Protein AF-A0A6I0F8I1-F1 (afdb_monomer_lite)

Organism: NCBI:txid1482732

pLDDT: mean 73.01, std 13.8, range [41.0, 90.94]

Radius of gyration: 25.75 Å; chains: 1; bounding box: 67×42×66 Å

Sequence (94 aa):
MNKGDTVVKFKYGKLLVVTVMIFVVWMIYKASLDEYIYEDASVFFDDGIAIIQIDGLYGCIDINGEILLAPQFEDIHYASKNYIQIKKMDIMGL

Foldseek 3Di:
DDPPPDPPPDPPVVVVVVVVVVVVVVVVVVVVPPPVQFPDKDDQDPVQKIWGDGPQFIFIAGVVRHTPGPRDANDWDDDDDPDIDTDDPDPPDD

Structure (mmCIF, N/CA/C/O backbone):
data_AF-A0A6I0F8I1-F1
#
_entry.id   AF-A0A6I0F8I1-F1
#
loop_
_atom_site.group_PDB
_atom_site.id
_atom_site.type_symbol
_atom_site.label_atom_id
_atom_site.label_alt_id
_atom_site.label_comp_id
_atom_site.label_asym_id
_atom_site.label_entity_id
_atom_site.label_seq_id
_atom_site.pdbx_PDB_ins_code
_atom_site.Cartn_x
_atom_site.Cartn_y
_atom_site.Cartn_z
_atom_site.occupancy
_atom_site.B_iso_or_equiv
_atom_site.auth_seq_id
_atom_site.auth_comp_id
_atom_site.auth_asym_id
_atom_site.auth_atom_id
_atom_site.pdbx_PDB_model_num
ATOM 1 N N . MET A 1 1 ? -55.533 -5.869 46.870 1.00 49.66 1 MET A N 1
ATOM 2 C CA . MET A 1 1 ? -54.168 -6.324 46.529 1.00 49.66 1 MET A CA 1
ATOM 3 C C . MET A 1 1 ? -54.156 -6.712 45.061 1.00 49.66 1 MET A C 1
ATOM 5 O O . MET A 1 1 ? -54.878 -7.629 44.707 1.00 49.66 1 MET A O 1
ATOM 9 N N . ASN A 1 2 ? -53.396 -6.018 44.212 1.00 41.00 2 ASN A N 1
ATOM 10 C CA . ASN A 1 2 ? -53.046 -6.531 42.887 1.00 41.00 2 ASN A CA 1
ATOM 11 C C . ASN A 1 2 ? -51.626 -6.053 42.560 1.00 41.00 2 ASN A C 1
ATOM 13 O O . ASN A 1 2 ? -51.404 -4.874 42.293 1.00 41.00 2 ASN A O 1
ATOM 17 N N . LYS A 1 3 ? -50.657 -6.959 42.723 1.00 52.00 3 LYS A N 1
ATOM 18 C CA . LYS A 1 3 ? -49.243 -6.745 42.400 1.00 52.00 3 LYS A CA 1
ATOM 19 C C . LYS A 1 3 ? -49.089 -6.839 40.883 1.00 52.00 3 LYS A C 1
ATOM 21 O O . LYS A 1 3 ? -48.850 -7.914 40.345 1.00 52.00 3 LYS A O 1
ATOM 26 N N . GLY A 1 4 ? -49.269 -5.713 40.201 1.00 52.53 4 GLY A N 1
ATOM 27 C CA . GLY A 1 4 ? -48.920 -5.539 38.789 1.00 52.53 4 GLY A CA 1
ATOM 28 C C . GLY A 1 4 ? -47.431 -5.244 38.623 1.00 52.53 4 GLY A C 1
ATOM 29 O O . GLY A 1 4 ? -47.062 -4.225 38.046 1.00 52.53 4 GLY A O 1
ATOM 30 N N . ASP A 1 5 ? -46.575 -6.106 39.171 1.00 61.59 5 ASP A N 1
ATOM 31 C CA . ASP A 1 5 ? -45.125 -6.026 39.009 1.00 61.59 5 ASP A CA 1
ATOM 32 C C . ASP A 1 5 ? -44.725 -6.629 37.655 1.00 61.59 5 ASP A C 1
ATOM 34 O O . ASP A 1 5 ? -44.171 -7.720 37.591 1.00 61.59 5 ASP A O 1
ATOM 38 N N . THR A 1 6 ? -44.985 -5.942 36.543 1.00 53.56 6 THR A N 1
ATOM 39 C CA . THR A 1 6 ? -44.336 -6.286 35.263 1.00 53.56 6 THR A CA 1
ATOM 40 C C . THR A 1 6 ? -43.906 -5.032 34.528 1.00 53.56 6 THR A C 1
ATOM 42 O O . THR A 1 6 ? -44.309 -4.740 33.404 1.00 53.56 6 THR A O 1
ATOM 45 N N . VAL A 1 7 ? -43.024 -4.281 35.179 1.00 55.09 7 VAL A N 1
ATOM 46 C CA . VAL A 1 7 ? -42.191 -3.287 34.515 1.00 55.09 7 VAL A CA 1
ATOM 47 C C . VAL A 1 7 ? -41.071 -4.043 33.792 1.00 55.09 7 VAL A C 1
ATOM 49 O O . VAL A 1 7 ? -39.937 -4.099 34.259 1.00 55.09 7 VAL A O 1
ATOM 52 N N . VAL A 1 8 ? -41.369 -4.644 32.636 1.00 59.69 8 VAL A N 1
ATOM 53 C CA . VAL A 1 8 ? -40.331 -5.111 31.701 1.00 59.69 8 VAL A CA 1
ATOM 54 C C . VAL A 1 8 ? -39.743 -3.870 31.014 1.00 59.69 8 VAL A C 1
ATOM 56 O O . VAL A 1 8 ? -39.986 -3.592 29.844 1.00 59.69 8 VAL A O 1
ATOM 59 N N . LYS A 1 9 ? -39.014 -3.036 31.767 1.00 54.53 9 LYS A N 1
ATOM 60 C CA . LYS A 1 9 ? -38.324 -1.857 31.224 1.00 54.53 9 LYS A CA 1
ATOM 61 C C . LYS A 1 9 ? -37.018 -2.300 30.570 1.00 54.53 9 LYS A C 1
ATOM 63 O O . LYS A 1 9 ? -35.996 -2.453 31.228 1.00 54.53 9 LYS A O 1
ATOM 68 N N . PHE A 1 10 ? -37.107 -2.528 29.260 1.00 57.47 10 PHE A N 1
ATOM 69 C CA . PHE A 1 10 ? -36.053 -2.395 28.250 1.00 57.47 10 PHE A CA 1
ATOM 70 C C . PHE A 1 1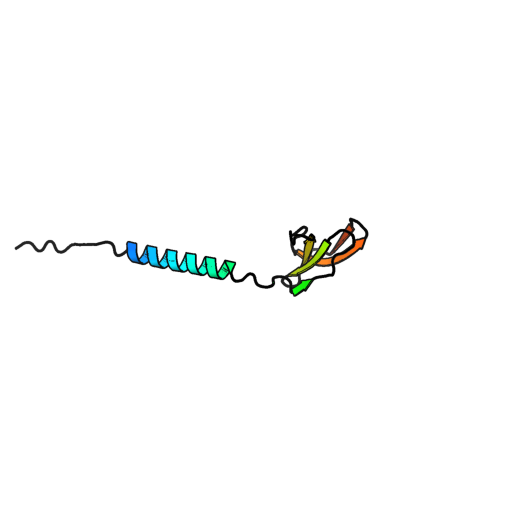0 ? -34.607 -2.569 28.746 1.00 57.47 10 PHE A C 1
ATOM 72 O O . PHE A 1 10 ? -33.853 -1.610 28.907 1.00 57.47 10 PHE A O 1
ATOM 79 N N . LYS A 1 11 ? -34.181 -3.829 28.874 1.00 59.59 11 LYS A N 1
ATOM 80 C CA . LYS A 1 11 ? -32.761 -4.199 29.014 1.00 59.59 11 LYS A CA 1
ATOM 81 C C . LYS A 1 11 ? -32.018 -4.241 27.660 1.00 59.59 11 LYS A C 1
ATOM 83 O O . LYS A 1 11 ? -30.830 -4.532 27.630 1.00 59.59 11 LYS A O 1
ATOM 88 N N . TYR A 1 12 ? -32.698 -3.916 26.553 1.00 58.28 12 TYR A N 1
ATOM 89 C CA . TYR A 1 12 ? -32.136 -3.907 25.193 1.00 58.28 12 TYR A CA 1
ATOM 90 C C . TYR A 1 12 ? -31.433 -2.589 24.825 1.00 58.28 12 TYR A C 1
ATOM 92 O O . TYR A 1 12 ? -30.453 -2.611 24.091 1.00 58.28 12 TYR A O 1
ATOM 100 N N . GLY A 1 13 ? -31.861 -1.447 25.381 1.00 61.44 13 GLY A N 1
ATOM 101 C CA . GLY A 1 13 ? -31.276 -0.137 25.052 1.00 61.44 13 GLY A CA 1
ATOM 102 C C . GLY A 1 13 ? -29.831 0.029 25.534 1.00 61.44 13 GLY A C 1
ATOM 103 O O . GLY 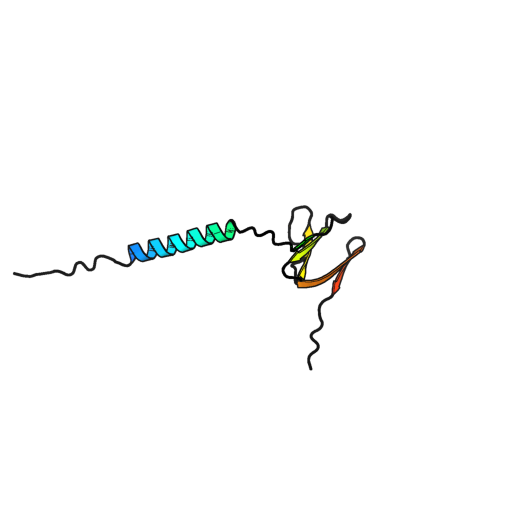A 1 13 ? -28.985 0.513 24.794 1.00 61.44 13 GLY A O 1
ATOM 104 N N . LYS A 1 14 ? -29.508 -0.442 26.748 1.00 68.75 14 LYS A N 1
ATOM 105 C CA . LYS A 1 14 ? -28.128 -0.405 27.270 1.00 68.75 14 LYS A CA 1
ATOM 106 C C . LYS A 1 14 ? -27.184 -1.332 26.499 1.00 68.75 14 LYS A C 1
ATOM 108 O O . LYS A 1 14 ? -26.046 -0.957 26.257 1.00 68.75 14 LYS A O 1
ATOM 113 N N . LEU A 1 15 ? -27.655 -2.513 26.096 1.00 75.12 15 LEU A N 1
ATOM 114 C CA . LEU A 1 15 ? -26.851 -3.470 25.330 1.00 75.12 15 LEU A CA 1
ATOM 115 C C . LEU A 1 15 ? -26.562 -2.955 23.910 1.00 75.12 15 LEU A C 1
ATOM 117 O O . LEU A 1 15 ? -25.449 -3.100 23.410 1.00 75.12 15 LEU A O 1
ATOM 121 N N . LEU A 1 16 ? -27.540 -2.296 23.287 1.00 79.50 16 LEU A N 1
ATOM 122 C CA . LEU A 1 16 ? -27.391 -1.704 21.958 1.00 79.50 16 LEU A CA 1
ATOM 123 C C . LEU A 1 16 ? -26.394 -0.533 21.970 1.00 79.50 16 LEU A C 1
ATOM 125 O O . LEU A 1 16 ? -25.529 -0.453 21.109 1.00 79.50 16 LEU A O 1
ATOM 129 N N . VAL A 1 17 ? -26.421 0.317 23.001 1.00 80.69 17 VAL A N 1
ATOM 130 C CA . VAL A 1 17 ? -25.433 1.403 23.149 1.00 80.69 17 VAL A CA 1
ATOM 131 C C . VAL A 1 17 ? -24.017 0.856 23.343 1.00 80.69 17 VAL A C 1
ATOM 133 O O . VAL A 1 17 ? -23.085 1.349 22.716 1.00 80.69 17 VAL A O 1
ATOM 136 N N . VAL A 1 18 ? -23.848 -0.187 24.162 1.00 84.06 18 VAL A N 1
ATOM 137 C CA . VAL A 1 18 ? -22.530 -0.800 24.397 1.00 84.06 18 VAL A CA 1
ATOM 138 C C . VAL A 1 18 ? -21.983 -1.456 23.127 1.00 84.06 18 VAL A C 1
ATOM 140 O O . VAL A 1 18 ? -20.813 -1.278 22.809 1.00 84.06 18 VAL A O 1
ATOM 143 N N . THR A 1 19 ? -22.816 -2.168 22.366 1.00 88.69 19 THR A N 1
ATOM 144 C CA . THR A 1 19 ? -22.389 -2.799 21.102 1.00 88.69 19 THR A CA 1
ATOM 145 C C . THR A 1 19 ? -22.017 -1.770 20.036 1.00 88.69 19 THR A C 1
ATOM 147 O O . THR A 1 19 ? -20.993 -1.928 19.376 1.00 88.69 19 THR A O 1
ATOM 150 N N . VAL A 1 20 ? -22.772 -0.673 19.926 1.00 87.56 20 VAL A N 1
ATOM 151 C CA . VAL A 1 20 ? -22.430 0.447 19.036 1.00 87.56 20 VAL A CA 1
ATOM 152 C C . VAL A 1 20 ? -21.138 1.133 19.484 1.00 87.56 20 VAL A C 1
ATOM 154 O O . VAL A 1 20 ? -20.292 1.421 18.647 1.00 87.56 20 VAL A O 1
ATOM 157 N N . MET A 1 21 ? -20.930 1.344 20.788 1.00 87.81 21 MET A N 1
ATOM 158 C CA . MET A 1 21 ? -19.684 1.924 21.306 1.00 87.81 21 MET A CA 1
ATOM 159 C C . MET A 1 21 ? -18.471 1.039 21.014 1.00 87.81 21 MET A C 1
ATOM 161 O O . MET A 1 21 ? -17.452 1.555 20.571 1.00 87.81 21 MET A O 1
ATOM 165 N N . ILE A 1 22 ? -18.583 -0.281 21.195 1.00 90.38 22 ILE A N 1
ATOM 166 C CA . ILE A 1 22 ? -17.511 -1.226 20.845 1.00 90.38 22 ILE A CA 1
ATOM 167 C C . ILE A 1 22 ? -17.207 -1.154 19.346 1.00 90.38 22 ILE A C 1
ATOM 169 O O . ILE A 1 22 ? -16.042 -1.115 18.967 1.00 90.38 22 ILE A O 1
ATOM 173 N N . PHE A 1 23 ? -18.235 -1.084 18.499 1.00 90.94 23 PHE A N 1
ATOM 174 C CA . PHE A 1 23 ? -18.063 -0.979 17.051 1.00 90.94 23 PHE A CA 1
ATOM 175 C C . PHE A 1 23 ? -17.404 0.341 16.628 1.00 90.94 23 PHE A C 1
ATOM 177 O O . PHE A 1 23 ? -16.495 0.338 15.805 1.00 90.94 23 PHE A O 1
ATOM 184 N N . VAL A 1 24 ? -17.811 1.465 17.225 1.00 89.12 24 VAL A N 1
ATOM 185 C CA . VAL A 1 24 ? -17.214 2.787 16.971 1.00 89.12 24 VAL A CA 1
ATOM 186 C C . VAL A 1 24 ? -15.758 2.818 17.422 1.00 89.12 24 VAL A C 1
ATOM 188 O O . VAL A 1 24 ? -14.895 3.278 16.683 1.00 89.12 24 VAL A O 1
ATOM 191 N N . VAL A 1 25 ? -15.467 2.285 18.608 1.00 88.44 25 VAL A N 1
ATOM 192 C CA . VAL A 1 25 ? -14.102 2.182 19.130 1.00 88.44 25 VAL A CA 1
ATOM 193 C C . VAL A 1 25 ? -13.248 1.282 18.232 1.00 88.44 25 VAL A C 1
ATOM 195 O O . VAL A 1 25 ? -12.151 1.675 17.857 1.00 88.44 25 VAL A O 1
ATOM 198 N N . TRP A 1 26 ? -13.763 0.127 17.805 1.00 86.06 26 TRP A N 1
ATOM 199 C CA . TRP A 1 26 ? -13.099 -0.763 16.847 1.00 86.06 26 TRP A CA 1
ATOM 200 C C . TRP A 1 26 ? -12.830 -0.084 15.496 1.00 86.06 26 TRP A C 1
ATOM 202 O O . TRP A 1 26 ? -11.750 -0.246 14.938 1.00 86.06 26 TRP A O 1
ATOM 212 N N . MET A 1 27 ? -13.765 0.731 15.002 1.00 83.56 27 MET A N 1
ATOM 213 C CA . MET A 1 27 ? -13.600 1.508 13.771 1.00 83.56 27 MET A CA 1
ATOM 214 C C . MET A 1 27 ? -12.506 2.576 13.910 1.00 83.56 27 MET A C 1
ATOM 216 O O . MET A 1 27 ? -11.704 2.741 12.996 1.00 83.56 27 MET A O 1
ATOM 220 N N . ILE A 1 28 ? -12.435 3.257 15.061 1.00 82.38 28 ILE A N 1
ATOM 221 C CA . ILE A 1 28 ? -11.362 4.215 15.371 1.00 82.38 28 ILE A CA 1
ATOM 222 C C . ILE A 1 28 ? -10.012 3.497 15.459 1.00 82.38 28 ILE A C 1
ATOM 224 O O . ILE A 1 28 ? -9.034 3.980 14.894 1.00 82.38 28 ILE A O 1
ATOM 228 N N . TYR A 1 29 ? -9.953 2.333 16.114 1.00 77.62 29 TYR A N 1
ATOM 229 C CA . TYR A 1 29 ? -8.734 1.524 16.171 1.00 77.62 29 TYR A CA 1
ATOM 230 C C . TYR A 1 29 ? -8.295 1.065 14.783 1.00 77.62 29 TYR A C 1
ATOM 232 O O . TYR A 1 29 ? -7.124 1.199 14.459 1.00 77.62 29 TYR A O 1
ATOM 240 N N . LYS A 1 30 ? -9.224 0.605 13.938 1.00 69.44 30 LYS A N 1
ATOM 241 C CA . LYS A 1 30 ? -8.926 0.226 12.553 1.00 69.44 30 LYS A CA 1
ATOM 242 C C . LYS A 1 30 ? -8.387 1.404 11.735 1.00 69.44 30 LYS A C 1
ATOM 244 O O . LYS A 1 30 ? -7.458 1.214 10.971 1.00 69.44 30 LYS A O 1
ATOM 249 N N . ALA A 1 31 ? -8.951 2.600 11.901 1.00 65.69 31 ALA A N 1
ATOM 250 C CA . ALA A 1 31 ? -8.479 3.804 11.214 1.00 65.69 31 ALA A CA 1
ATOM 251 C C . ALA A 1 31 ? -7.146 4.342 11.769 1.00 65.69 31 ALA A C 1
ATOM 253 O O . ALA A 1 31 ? -6.441 5.046 11.068 1.00 65.69 31 ALA A O 1
ATOM 254 N N . SER A 1 32 ? -6.814 4.046 13.032 1.00 70.88 32 SER A N 1
ATOM 255 C CA . SER A 1 32 ? -5.538 4.446 13.652 1.00 70.88 32 SER A CA 1
ATOM 256 C C . SER A 1 32 ? -4.423 3.425 13.412 1.00 70.88 32 SER A C 1
ATOM 258 O O . SER A 1 32 ? -3.252 3.740 13.599 1.00 70.88 32 SER A O 1
ATOM 260 N N . LEU A 1 33 ? -4.788 2.208 13.004 1.00 60.19 33 LEU A N 1
ATOM 261 C CA . LEU A 1 33 ? -3.899 1.216 12.415 1.00 60.19 33 LEU A CA 1
ATOM 262 C C . LEU A 1 33 ? -3.781 1.482 10.910 1.00 60.19 33 LEU A C 1
ATOM 264 O O . LEU A 1 33 ? -3.995 0.583 10.100 1.00 60.19 33 LEU A O 1
ATOM 268 N N . ASP A 1 34 ? -3.386 2.703 10.539 1.00 56.97 34 ASP A N 1
ATOM 269 C CA . ASP A 1 34 ? -2.578 2.887 9.331 1.00 56.97 34 ASP A CA 1
ATOM 270 C C . ASP A 1 34 ? -1.227 2.214 9.618 1.00 56.97 34 ASP A C 1
ATOM 272 O O . ASP A 1 34 ? -0.198 2.852 9.853 1.00 56.97 34 ASP A O 1
ATOM 276 N N . GLU A 1 35 ? -1.269 0.884 9.732 1.00 56.88 35 GLU A N 1
ATOM 277 C CA . GLU A 1 35 ? -0.096 0.041 9.696 1.00 56.88 35 GLU A CA 1
ATOM 278 C C . GLU A 1 35 ? 0.647 0.450 8.438 1.00 56.88 35 GLU A C 1
ATOM 280 O O . GLU A 1 35 ? 0.048 0.673 7.383 1.00 56.88 35 GLU A O 1
ATOM 285 N N . TYR A 1 36 ? 1.951 0.639 8.588 1.00 57.59 36 TYR A N 1
ATOM 286 C CA . TYR A 1 36 ? 2.848 0.853 7.475 1.00 57.59 36 TYR A CA 1
ATOM 287 C C . TYR A 1 36 ? 2.720 -0.377 6.572 1.00 57.59 36 TYR A C 1
ATOM 289 O O . TYR A 1 36 ? 3.352 -1.401 6.800 1.00 57.59 36 TYR A O 1
ATOM 297 N N . ILE A 1 37 ? 1.786 -0.291 5.628 1.00 64.50 37 ILE A N 1
ATOM 298 C CA . ILE A 1 37 ? 1.294 -1.410 4.825 1.00 64.50 37 ILE A CA 1
ATOM 299 C C . ILE A 1 37 ? 2.364 -1.909 3.862 1.00 64.50 37 ILE A C 1
ATOM 301 O O . ILE A 1 37 ? 2.234 -3.002 3.329 1.00 64.50 37 ILE A O 1
ATOM 305 N N . TYR A 1 38 ? 3.417 -1.122 3.648 1.00 73.25 38 TYR A N 1
ATOM 306 C CA . TYR A 1 38 ? 4.493 -1.457 2.737 1.00 73.25 38 TYR A CA 1
ATOM 307 C C . TYR A 1 38 ? 5.641 -2.120 3.498 1.00 73.25 38 TYR A C 1
ATOM 309 O O . TYR A 1 38 ? 6.300 -1.493 4.318 1.00 73.25 38 TYR A O 1
ATOM 317 N N . GLU A 1 39 ? 5.898 -3.388 3.216 1.00 80.62 39 GLU A N 1
ATOM 318 C CA . GLU A 1 39 ? 7.088 -4.101 3.684 1.00 80.62 39 GLU A CA 1
ATOM 319 C C . GLU A 1 39 ? 8.358 -3.526 3.044 1.00 80.62 39 GLU A C 1
ATOM 321 O O . GLU A 1 39 ? 9.392 -3.405 3.700 1.00 80.62 39 GLU A O 1
ATOM 326 N N . ASP A 1 40 ? 8.254 -3.133 1.772 1.00 80.06 40 ASP A N 1
ATOM 327 C CA . ASP A 1 40 ? 9.312 -2.490 0.998 1.00 80.06 40 ASP A CA 1
ATOM 328 C C . ASP A 1 40 ? 8.711 -1.522 -0.036 1.00 80.06 40 ASP A C 1
ATOM 330 O O . ASP A 1 40 ? 7.569 -1.686 -0.482 1.00 80.06 40 ASP A O 1
ATOM 334 N N . ALA A 1 41 ? 9.477 -0.500 -0.415 1.00 83.19 41 ALA A N 1
ATOM 335 C CA . ALA A 1 41 ? 9.091 0.473 -1.430 1.00 83.19 41 ALA A CA 1
ATOM 336 C C . ALA A 1 41 ? 10.307 0.946 -2.238 1.00 83.19 41 ALA A C 1
ATOM 338 O O . ALA A 1 41 ? 11.338 1.338 -1.688 1.00 83.19 41 ALA A O 1
ATOM 339 N N . SER A 1 42 ? 10.177 0.963 -3.566 1.00 81.81 42 SER A N 1
ATOM 340 C CA . SER A 1 42 ? 11.213 1.489 -4.453 1.00 81.81 42 SER A CA 1
ATOM 341 C C . SER A 1 42 ? 11.244 3.020 -4.447 1.00 81.81 42 SER A C 1
ATOM 343 O O . SER A 1 42 ? 10.255 3.689 -4.146 1.00 81.81 42 SER A O 1
ATOM 345 N N . VAL A 1 43 ? 12.368 3.598 -4.882 1.00 79.38 43 VAL A N 1
ATOM 346 C CA . VAL A 1 43 ? 12.408 5.017 -5.274 1.00 79.38 43 VAL A CA 1
ATOM 347 C C . VAL A 1 43 ? 11.412 5.243 -6.418 1.00 79.38 43 VAL A C 1
ATOM 349 O O . VAL A 1 43 ? 11.186 4.340 -7.230 1.00 79.38 43 VAL A O 1
ATOM 352 N N . PHE A 1 44 ? 10.833 6.443 -6.491 1.00 80.19 44 PHE A N 1
ATOM 353 C CA . PHE A 1 44 ? 10.037 6.850 -7.644 1.00 80.19 44 PHE A CA 1
ATOM 354 C C . PHE A 1 44 ? 10.884 6.792 -8.918 1.00 80.19 44 PHE A C 1
ATOM 356 O O . PHE A 1 44 ? 11.952 7.403 -8.996 1.00 80.19 44 PHE A O 1
ATOM 363 N N . PHE A 1 45 ? 10.396 6.064 -9.916 1.00 80.12 45 PHE A N 1
ATOM 364 C CA . PHE A 1 45 ? 10.954 6.083 -11.264 1.00 80.12 45 PHE A CA 1
ATOM 365 C C . PHE A 1 45 ? 10.603 7.406 -11.967 1.00 80.12 45 PHE A C 1
ATOM 367 O O . PHE A 1 45 ? 9.730 8.143 -11.508 1.00 80.12 45 PHE A O 1
ATOM 374 N N . ASP A 1 46 ? 11.246 7.698 -13.103 1.00 75.12 46 ASP A N 1
ATOM 375 C CA . ASP A 1 46 ? 11.074 8.959 -13.856 1.00 75.12 46 ASP A CA 1
ATOM 376 C C . ASP A 1 46 ? 9.613 9.288 -14.233 1.00 75.12 46 ASP A C 1
ATOM 378 O O . ASP A 1 46 ? 9.287 10.447 -14.488 1.00 75.12 46 ASP A O 1
ATOM 382 N N . ASP A 1 47 ? 8.731 8.285 -14.245 1.00 74.44 47 ASP A N 1
ATOM 383 C CA . ASP A 1 47 ? 7.300 8.426 -14.538 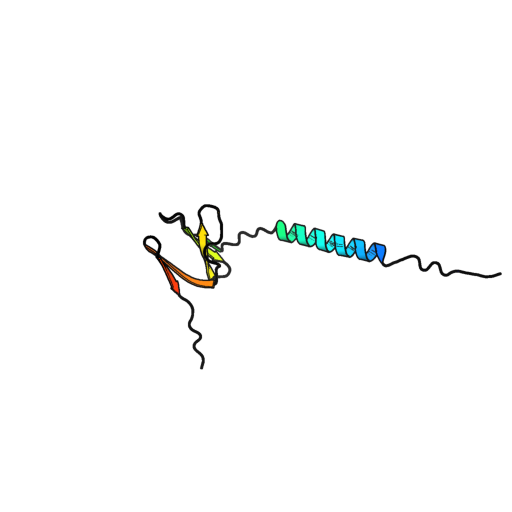1.00 74.44 47 ASP A CA 1
ATOM 384 C C . ASP A 1 47 ? 6.437 8.695 -13.287 1.00 74.44 47 ASP A C 1
ATOM 386 O O . ASP A 1 47 ? 5.211 8.725 -13.374 1.00 74.44 47 ASP A O 1
ATOM 390 N N . GLY A 1 48 ? 7.050 8.891 -12.114 1.00 83.94 48 GLY A N 1
ATOM 391 C CA . GLY A 1 48 ? 6.329 9.156 -10.865 1.00 83.94 48 GLY A CA 1
ATOM 392 C C . GLY A 1 48 ? 5.634 7.924 -10.280 1.00 83.94 48 GLY A C 1
ATOM 393 O O . GLY A 1 48 ? 4.623 8.048 -9.594 1.00 83.94 48 GLY A O 1
ATOM 394 N N . ILE A 1 49 ? 6.168 6.736 -10.561 1.00 84.75 49 ILE A N 1
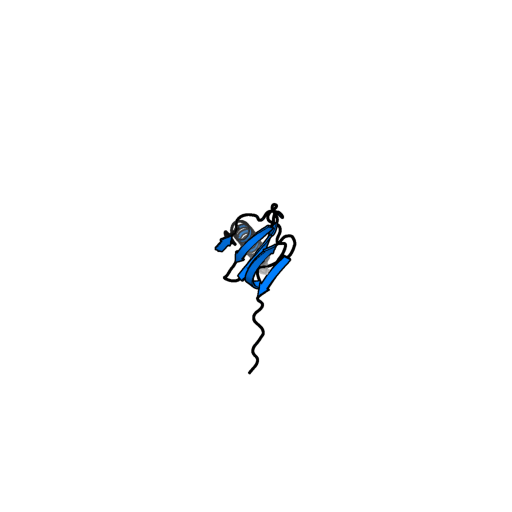ATOM 395 C CA . ILE A 1 49 ? 5.646 5.453 -10.083 1.00 84.75 49 ILE A CA 1
ATOM 396 C C . ILE A 1 49 ? 6.623 4.885 -9.058 1.00 84.75 49 ILE A C 1
ATOM 398 O O . ILE A 1 49 ? 7.831 4.912 -9.294 1.00 84.75 49 ILE A O 1
ATOM 402 N N . ALA A 1 50 ? 6.118 4.340 -7.957 1.00 86.62 50 ALA A N 1
ATOM 403 C CA . ALA A 1 50 ? 6.895 3.535 -7.019 1.00 86.62 50 ALA A CA 1
ATOM 404 C C . ALA A 1 50 ? 6.305 2.123 -6.928 1.00 86.62 50 ALA A C 1
ATOM 406 O O . ALA A 1 50 ? 5.085 1.946 -6.917 1.00 86.62 50 ALA A O 1
ATOM 407 N N . ILE A 1 51 ? 7.172 1.112 -6.884 1.00 86.94 51 ILE A N 1
ATOM 408 C CA . ILE A 1 51 ? 6.783 -0.274 -6.617 1.00 86.94 51 ILE A CA 1
ATOM 409 C C . ILE A 1 51 ? 6.718 -0.441 -5.104 1.00 86.94 51 ILE A C 1
ATOM 411 O O . ILE A 1 51 ? 7.626 -0.013 -4.396 1.00 86.94 51 ILE A O 1
ATOM 415 N N . ILE A 1 52 ? 5.650 -1.064 -4.625 1.00 89.31 52 ILE A N 1
ATOM 416 C CA . ILE A 1 52 ? 5.421 -1.349 -3.207 1.00 89.31 52 ILE A CA 1
ATOM 417 C C . ILE A 1 52 ? 5.294 -2.852 -2.999 1.00 89.31 52 ILE A C 1
ATOM 419 O O . ILE A 1 52 ? 4.802 -3.548 -3.886 1.00 89.31 52 ILE A O 1
ATOM 423 N N . GLN A 1 53 ? 5.686 -3.338 -1.828 1.00 87.56 53 GLN A N 1
ATOM 424 C CA . GLN A 1 53 ? 5.477 -4.716 -1.396 1.00 87.56 53 GLN A CA 1
ATOM 425 C C . GLN A 1 53 ? 4.560 -4.744 -0.174 1.00 87.56 53 GLN A C 1
ATOM 427 O O . GLN A 1 53 ? 4.807 -4.015 0.777 1.00 87.56 53 GLN A O 1
ATOM 432 N N . ILE A 1 54 ? 3.514 -5.569 -0.192 1.00 86.06 54 ILE A N 1
ATOM 433 C CA . ILE A 1 54 ? 2.584 -5.803 0.922 1.00 86.06 54 ILE A CA 1
ATOM 434 C C . ILE A 1 54 ? 2.376 -7.312 1.038 1.00 86.06 54 ILE A C 1
ATOM 436 O O . ILE A 1 54 ? 2.015 -7.940 0.042 1.00 86.06 54 ILE A O 1
ATOM 440 N N . ASP A 1 55 ? 2.575 -7.892 2.223 1.00 84.62 55 ASP A N 1
ATOM 441 C CA . ASP A 1 55 ? 2.401 -9.330 2.482 1.00 84.62 55 ASP A CA 1
ATOM 442 C C . ASP A 1 55 ? 3.147 -10.228 1.465 1.00 84.62 55 ASP A C 1
ATOM 444 O O . ASP A 1 55 ? 2.618 -11.231 0.976 1.00 84.62 55 ASP A O 1
ATOM 448 N N . GLY A 1 56 ? 4.368 -9.848 1.073 1.00 82.75 56 GLY A N 1
ATOM 449 C CA . GLY A 1 56 ? 5.151 -10.567 0.065 1.00 82.75 56 GLY A CA 1
ATOM 450 C C . GLY A 1 56 ? 4.698 -10.385 -1.393 1.00 82.75 56 GLY A C 1
ATOM 451 O O . GLY A 1 56 ? 5.333 -10.945 -2.286 1.00 82.75 56 GLY A O 1
ATOM 452 N N . LEU A 1 57 ? 3.645 -9.605 -1.658 1.00 85.31 57 LEU A N 1
ATOM 453 C CA . LEU A 1 57 ? 3.134 -9.312 -2.998 1.00 85.31 57 LEU A CA 1
ATOM 454 C C . LEU A 1 57 ? 3.458 -7.878 -3.414 1.00 85.31 57 LEU A C 1
ATOM 456 O O . LEU A 1 57 ? 3.342 -6.936 -2.640 1.00 85.31 57 LEU A O 1
ATOM 460 N N . TYR A 1 58 ? 3.801 -7.700 -4.680 1.00 88.19 58 TYR A N 1
ATOM 461 C CA . TYR A 1 58 ? 4.184 -6.429 -5.266 1.00 88.19 58 TYR A CA 1
ATOM 462 C C . TYR A 1 58 ? 3.020 -5.762 -6.002 1.00 88.19 58 TYR A C 1
ATOM 464 O O . TYR A 1 58 ? 2.247 -6.414 -6.717 1.00 88.19 58 TYR A O 1
ATOM 472 N N . GLY A 1 59 ? 2.927 -4.444 -5.831 1.00 87.31 59 GLY A N 1
ATOM 473 C CA . GLY A 1 59 ? 2.002 -3.522 -6.489 1.00 87.31 59 GLY A CA 1
ATOM 474 C C . GLY A 1 59 ? 2.705 -2.221 -6.890 1.00 87.31 59 GLY A C 1
ATOM 475 O O . GLY A 1 59 ? 3.930 -2.115 -6.826 1.00 87.31 59 GLY A O 1
ATOM 476 N N . CYS A 1 60 ? 1.944 -1.216 -7.318 1.00 87.75 60 CYS A N 1
ATOM 477 C CA . CYS A 1 60 ? 2.481 0.083 -7.729 1.00 87.75 60 CYS A CA 1
ATOM 478 C C . CYS A 1 60 ? 1.603 1.231 -7.238 1.00 87.75 60 CYS A C 1
ATOM 480 O O . CYS A 1 60 ? 0.375 1.144 -7.300 1.00 87.75 60 CYS A O 1
ATOM 482 N N . ILE A 1 61 ? 2.244 2.318 -6.819 1.00 88.50 61 ILE A N 1
ATOM 483 C CA . ILE A 1 61 ? 1.602 3.569 -6.409 1.00 88.50 61 ILE A CA 1
ATOM 484 C C . ILE A 1 61 ? 2.122 4.746 -7.234 1.00 88.50 61 ILE A C 1
ATOM 486 O O . ILE A 1 61 ? 3.212 4.677 -7.808 1.00 88.50 61 ILE A O 1
ATOM 490 N N . ASP A 1 62 ? 1.344 5.820 -7.289 1.00 88.00 62 ASP A N 1
ATOM 491 C CA . ASP A 1 62 ? 1.767 7.100 -7.853 1.00 88.00 62 ASP A CA 1
ATOM 492 C C . ASP A 1 62 ? 2.466 7.996 -6.807 1.00 88.00 62 ASP A C 1
ATOM 494 O O . ASP A 1 62 ? 2.581 7.653 -5.627 1.00 88.00 62 ASP A O 1
ATOM 498 N N . ILE A 1 63 ? 2.913 9.183 -7.232 1.00 85.62 63 ILE A N 1
ATOM 499 C CA . ILE A 1 63 ? 3.520 10.197 -6.348 1.00 85.62 63 ILE A CA 1
ATOM 500 C C . ILE A 1 63 ? 2.589 10.712 -5.243 1.00 85.62 63 ILE A C 1
ATOM 502 O O . ILE A 1 63 ? 3.069 11.266 -4.255 1.00 85.62 63 ILE A O 1
ATOM 506 N N . ASN A 1 64 ? 1.274 10.579 -5.415 1.00 85.44 64 ASN A N 1
ATOM 507 C CA . ASN A 1 64 ? 0.274 10.992 -4.437 1.00 85.44 64 ASN A CA 1
ATOM 508 C C . ASN A 1 64 ? -0.034 9.863 -3.435 1.00 85.44 64 ASN A C 1
ATOM 510 O O . ASN A 1 64 ? -0.772 10.092 -2.477 1.00 85.44 64 ASN A O 1
ATOM 514 N N . GLY A 1 65 ? 0.540 8.669 -3.627 1.00 80.81 65 GLY A N 1
ATOM 515 C CA . GLY A 1 65 ? 0.265 7.473 -2.835 1.00 80.81 65 GLY A CA 1
ATOM 516 C C . GLY A 1 65 ? -0.992 6.714 -3.267 1.00 80.81 65 GLY A C 1
ATOM 517 O O . GLY A 1 65 ? -1.429 5.818 -2.546 1.00 80.81 65 GLY A O 1
ATOM 518 N N . GLU A 1 66 ? -1.585 7.043 -4.416 1.00 84.44 66 GLU A N 1
ATOM 519 C CA . GLU A 1 66 ? -2.704 6.292 -4.980 1.00 84.44 66 GLU A CA 1
ATOM 520 C C . GLU A 1 66 ? -2.219 4.962 -5.557 1.00 84.44 66 GLU A C 1
ATOM 522 O O . GLU A 1 66 ? -1.241 4.901 -6.301 1.00 84.44 66 GLU A O 1
ATOM 527 N N . ILE A 1 67 ? -2.933 3.879 -5.241 1.00 84.44 67 ILE A N 1
ATOM 528 C CA . ILE A 1 67 ? -2.637 2.544 -5.763 1.00 84.44 67 ILE A CA 1
ATOM 529 C C . ILE A 1 67 ? -3.012 2.486 -7.247 1.00 84.44 67 ILE A C 1
ATOM 531 O O . ILE A 1 67 ? -4.185 2.375 -7.603 1.00 84.44 67 ILE A O 1
ATOM 535 N N . LEU A 1 68 ? -1.996 2.504 -8.110 1.00 84.62 68 LEU A N 1
ATOM 536 C CA . LEU A 1 68 ? -2.122 2.279 -9.553 1.00 84.62 68 LEU A CA 1
ATOM 537 C C . LEU A 1 68 ? -2.294 0.790 -9.871 1.00 84.62 68 LEU A C 1
ATOM 539 O O . LEU A 1 68 ? -3.008 0.420 -10.803 1.00 84.62 68 LEU A O 1
ATOM 543 N N . LEU A 1 69 ? -1.633 -0.069 -9.092 1.00 83.94 69 LEU A N 1
ATOM 544 C CA . LEU A 1 69 ? -1.693 -1.516 -9.227 1.00 83.94 69 LEU A CA 1
ATOM 545 C C . LEU A 1 69 ? -1.726 -2.153 -7.841 1.00 83.94 69 LEU A C 1
ATOM 547 O O . LEU A 1 69 ? -0.768 -2.041 -7.078 1.00 83.94 69 LEU A O 1
ATOM 551 N N . ALA A 1 70 ? -2.830 -2.827 -7.519 1.00 84.50 70 ALA A N 1
ATOM 552 C CA . ALA A 1 70 ? -2.957 -3.527 -6.248 1.00 84.50 70 ALA A CA 1
ATOM 553 C C . ALA A 1 70 ? -1.874 -4.618 -6.119 1.00 84.50 70 ALA A C 1
ATOM 555 O O . ALA A 1 70 ? -1.578 -5.282 -7.121 1.00 84.50 70 ALA A O 1
ATOM 556 N N . PRO A 1 71 ? -1.300 -4.825 -4.919 1.00 85.38 71 PRO A N 1
ATOM 557 C CA . PRO A 1 71 ? -0.327 -5.880 -4.699 1.00 85.38 71 PRO A CA 1
ATOM 558 C C . PRO A 1 71 ? -0.973 -7.253 -4.886 1.00 85.38 71 PRO A C 1
ATOM 560 O O . PRO A 1 71 ? -1.801 -7.692 -4.094 1.00 85.38 71 PRO A O 1
ATOM 563 N N . GLN A 1 72 ? -0.642 -7.901 -5.999 1.00 84.38 72 GLN A N 1
ATOM 564 C CA . GLN A 1 72 ? -1.193 -9.205 -6.394 1.00 84.38 72 GLN A CA 1
ATOM 565 C C . GLN A 1 72 ? -0.189 -10.048 -7.195 1.00 84.38 72 GLN A C 1
ATOM 567 O O . GLN A 1 72 ? -0.556 -11.073 -7.774 1.00 84.38 72 GLN A O 1
ATOM 572 N N . PHE A 1 73 ? 1.059 -9.587 -7.286 1.00 81.25 73 PHE A N 1
ATOM 573 C CA . PHE A 1 73 ? 2.113 -10.203 -8.083 1.00 81.25 73 PHE A CA 1
ATOM 574 C C . PHE A 1 73 ? 3.259 -10.621 -7.179 1.00 81.25 73 PHE A C 1
ATOM 576 O O . PHE A 1 73 ? 3.603 -9.904 -6.254 1.00 81.25 73 PHE A O 1
ATOM 583 N N . GLU A 1 74 ? 3.870 -11.765 -7.449 1.00 81.12 74 GLU A N 1
ATOM 584 C CA . GLU A 1 74 ? 5.032 -12.219 -6.673 1.00 81.12 74 GLU A CA 1
ATOM 585 C C . GLU A 1 74 ? 6.297 -11.436 -7.020 1.00 81.12 74 GLU A C 1
ATOM 587 O O . GLU A 1 74 ? 7.249 -11.438 -6.251 1.00 81.12 74 GLU A O 1
ATOM 592 N N . ASP A 1 75 ? 6.313 -10.784 -8.185 1.00 78.44 75 ASP A N 1
ATOM 593 C CA . ASP A 1 75 ? 7.443 -9.990 -8.638 1.00 78.44 75 ASP A CA 1
ATOM 594 C C . ASP A 1 75 ? 6.992 -8.932 -9.654 1.00 78.44 75 ASP A C 1
ATOM 596 O O . ASP A 1 75 ? 6.170 -9.204 -10.547 1.00 78.44 75 ASP A O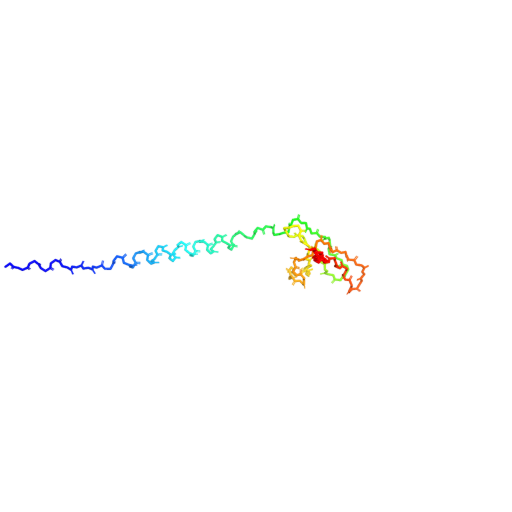 1
ATOM 600 N N . ILE A 1 76 ? 7.541 -7.726 -9.512 1.00 78.06 76 ILE A N 1
ATOM 601 C CA . ILE A 1 76 ? 7.337 -6.601 -10.421 1.00 78.06 76 ILE A CA 1
ATOM 602 C C . ILE A 1 76 ? 8.691 -5.978 -10.738 1.00 78.06 76 ILE A C 1
ATOM 604 O O . ILE A 1 76 ? 9.403 -5.496 -9.858 1.00 78.06 76 ILE A O 1
ATOM 608 N N . HIS A 1 77 ? 8.998 -5.885 -12.028 1.00 73.62 77 HIS A N 1
ATOM 609 C CA . HIS A 1 77 ? 10.172 -5.177 -12.512 1.00 73.62 77 HIS A CA 1
ATOM 610 C C . HIS A 1 77 ? 9.776 -3.995 -13.391 1.00 73.62 77 HIS A C 1
ATOM 612 O O . HIS A 1 77 ? 9.052 -4.128 -14.385 1.00 73.62 77 HIS A O 1
ATOM 618 N N . TYR A 1 78 ? 10.297 -2.821 -13.039 1.00 66.62 78 TYR A N 1
ATOM 619 C CA . TYR A 1 78 ? 10.211 -1.643 -13.888 1.00 66.62 78 TYR A CA 1
ATOM 620 C C . TYR A 1 78 ? 11.144 -1.822 -15.089 1.00 66.62 78 TYR A C 1
ATOM 622 O O . TYR A 1 78 ? 12.357 -1.944 -14.923 1.00 66.62 78 TYR A O 1
ATOM 630 N N . ALA A 1 79 ? 10.581 -1.876 -16.298 1.00 66.44 79 ALA A N 1
ATOM 631 C CA . ALA A 1 79 ? 11.357 -2.150 -17.505 1.00 66.44 79 ALA A CA 1
ATOM 632 C C . ALA A 1 79 ? 11.762 -0.865 -18.243 1.00 66.44 79 ALA A C 1
ATOM 634 O O . ALA A 1 79 ? 12.921 -0.711 -18.614 1.00 66.44 79 ALA A O 1
ATOM 635 N N . SER A 1 80 ? 10.820 0.052 -18.485 1.00 58.22 80 SER A N 1
ATOM 636 C CA . SER A 1 80 ? 11.069 1.376 -19.084 1.00 58.22 80 SER A CA 1
ATOM 637 C C . SER A 1 80 ? 9.780 2.202 -19.103 1.00 58.22 80 SER A C 1
ATOM 639 O O . SER A 1 80 ? 8.721 1.666 -18.783 1.00 58.22 80 SER A O 1
ATOM 641 N N . LYS A 1 81 ? 9.879 3.472 -19.527 1.00 56.19 81 LYS A N 1
ATOM 642 C CA . LYS A 1 81 ? 8.761 4.416 -19.683 1.00 56.19 81 LYS A CA 1
ATOM 643 C C . LYS A 1 81 ? 7.451 3.736 -20.092 1.00 56.19 81 LYS A C 1
ATOM 645 O O . LYS A 1 81 ? 7.366 3.209 -21.200 1.00 56.19 81 LYS A O 1
ATOM 650 N N . ASN A 1 82 ? 6.444 3.784 -19.219 1.00 57.09 82 ASN A N 1
ATOM 651 C CA . ASN A 1 82 ? 5.108 3.185 -19.389 1.00 57.09 82 ASN A CA 1
ATOM 652 C C . ASN A 1 82 ? 4.984 1.640 -19.439 1.00 57.09 82 ASN A C 1
ATOM 654 O O . ASN A 1 82 ? 3.885 1.143 -19.692 1.00 57.09 82 ASN A O 1
ATOM 658 N N . TYR A 1 83 ? 6.041 0.863 -19.182 1.00 62.84 83 TYR A N 1
ATOM 659 C CA . TYR A 1 83 ? 5.983 -0.606 -19.185 1.00 62.84 83 TYR A CA 1
ATOM 660 C C . TYR A 1 83 ? 6.473 -1.206 -17.865 1.00 62.84 83 TYR A C 1
ATOM 662 O O . TYR A 1 83 ? 7.653 -1.130 -17.513 1.00 62.84 83 TYR A O 1
ATOM 670 N N . ILE A 1 84 ? 5.555 -1.882 -17.177 1.00 65.62 84 ILE A N 1
ATOM 671 C CA . ILE A 1 84 ? 5.823 -2.667 -15.973 1.00 65.62 84 ILE A CA 1
ATOM 672 C C . ILE A 1 84 ? 5.759 -4.148 -16.357 1.00 65.62 84 ILE A C 1
ATOM 674 O O . ILE A 1 84 ? 4.765 -4.600 -16.929 1.00 65.62 84 ILE A O 1
ATOM 678 N N . GLN A 1 85 ? 6.821 -4.904 -16.075 1.00 68.56 85 GLN A N 1
ATOM 679 C CA . GLN A 1 85 ? 6.823 -6.356 -16.231 1.00 68.56 85 GLN A CA 1
ATOM 680 C C . GLN A 1 85 ? 6.327 -6.986 -14.935 1.00 68.56 85 GLN A C 1
ATOM 682 O O . GLN A 1 85 ? 6.910 -6.787 -13.873 1.00 68.56 85 GLN A O 1
ATOM 687 N N . ILE A 1 86 ? 5.240 -7.740 -15.041 1.00 68.00 86 ILE A N 1
ATOM 688 C CA . ILE A 1 86 ? 4.596 -8.425 -13.922 1.00 68.00 86 ILE A CA 1
ATOM 689 C C . ILE A 1 86 ? 4.743 -9.930 -14.123 1.00 68.00 86 ILE A C 1
ATOM 691 O O . ILE A 1 86 ? 4.500 -10.441 -15.220 1.00 68.00 86 ILE A O 1
ATOM 695 N N . LYS A 1 87 ? 5.116 -10.657 -13.071 1.00 66.31 87 LYS A N 1
ATOM 696 C CA . LYS A 1 87 ? 5.094 -12.120 -13.079 1.00 66.31 87 LYS A CA 1
ATOM 697 C C . LYS A 1 87 ? 3.895 -12.594 -12.266 1.00 66.31 87 LYS A C 1
ATOM 699 O O . LYS A 1 87 ? 3.810 -12.357 -11.065 1.00 66.31 87 LYS A O 1
ATOM 704 N N . LYS A 1 88 ? 2.948 -13.258 -12.930 1.00 55.06 88 LYS A N 1
ATOM 705 C CA . LYS A 1 88 ? 1.819 -13.931 -12.276 1.00 55.06 88 LYS A CA 1
ATOM 706 C C . LYS A 1 88 ? 2.110 -15.427 -12.254 1.00 55.06 88 LYS A C 1
ATOM 708 O O . LYS A 1 88 ? 2.431 -15.981 -13.304 1.00 55.06 88 LYS A O 1
ATOM 713 N N . ME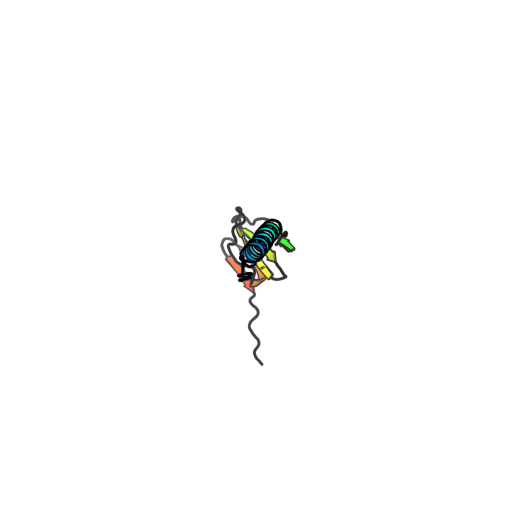T A 1 89 ? 2.029 -16.066 -11.086 1.00 52.62 89 MET A N 1
ATOM 714 C CA . MET A 1 89 ? 2.178 -17.516 -10.987 1.00 52.62 89 MET A CA 1
ATOM 715 C C . MET A 1 89 ? 1.034 -18.175 -11.761 1.00 52.62 89 MET A C 1
ATOM 717 O O . MET A 1 89 ? -0.140 -18.054 -11.405 1.00 52.62 89 MET A O 1
ATOM 721 N N . ASP A 1 90 ? 1.393 -18.799 -12.879 1.00 56.91 90 ASP A N 1
ATOM 722 C CA . ASP A 1 90 ? 0.501 -19.657 -13.638 1.00 56.91 90 ASP A CA 1
ATOM 723 C C . ASP A 1 90 ? 0.166 -20.842 -12.731 1.00 56.91 90 ASP A C 1
ATOM 725 O O . ASP A 1 90 ? 1.054 -21.508 -12.192 1.00 56.91 90 ASP A O 1
ATOM 729 N N . ILE A 1 91 ? -1.121 -21.052 -12.486 1.00 45.69 91 ILE A N 1
ATOM 730 C CA . ILE A 1 91 ? -1.630 -22.217 -11.768 1.00 45.69 91 ILE A CA 1
ATOM 731 C C . ILE A 1 91 ? -1.166 -23.473 -12.515 1.00 45.69 91 ILE A C 1
ATOM 733 O O . ILE A 1 91 ? -1.792 -23.891 -13.486 1.00 45.69 91 ILE A O 1
ATOM 737 N N . MET A 1 92 ? -0.077 -24.102 -12.061 1.00 44.94 92 MET A N 1
ATOM 738 C CA . MET A 1 92 ? 0.239 -25.478 -12.439 1.00 44.94 92 MET A CA 1
ATOM 739 C C . MET A 1 92 ? -0.800 -26.386 -11.783 1.00 44.94 92 MET A C 1
ATOM 741 O O . MET A 1 92 ? -0.613 -26.885 -10.676 1.00 44.94 92 MET A O 1
ATOM 745 N N . GLY A 1 93 ? -1.931 -26.552 -12.466 1.00 47.03 93 GLY A N 1
ATOM 746 C CA . GLY A 1 93 ? -2.835 -27.661 -12.219 1.00 47.03 93 GLY A CA 1
ATOM 747 C C . GLY A 1 93 ? -2.128 -28.970 -12.564 1.00 47.03 93 GLY A C 1
ATOM 748 O O . GLY A 1 93 ? -1.660 -29.143 -13.691 1.00 47.03 93 GLY A O 1
ATOM 749 N N . LEU A 1 94 ? -2.062 -29.867 -11.583 1.00 43.88 94 LEU A N 1
ATOM 750 C CA . LEU A 1 94 ? -1.820 -31.299 -11.744 1.00 43.88 94 LEU A CA 1
ATOM 751 C C . LEU A 1 94 ? -3.050 -32.044 -11.228 1.00 43.88 94 LEU A C 1
ATOM 753 O O . LEU A 1 94 ? -3.570 -31.632 -10.165 1.00 43.88 94 LEU A O 1
#

InterPro domains:
  IPR032774 WG containing repeat [PF14903] (58-88)

Secondary structure (DSSP, 8-state):
----------SHHHHHHHHHHHHHHHHHHHHH------SEEPPPPTTSEEEEEETTEEEEEETT--EEEEEEESEEEEEETTEEEEE-------